Protein AF-A0A820MB42-F1 (afdb_monomer)

Organism: NCBI:txid433720

Solvent-accessible surface area (backbone atoms only — not comparable to full-atom values): 7703 Å² total; per-residue (Å²): 134,87,82,78,78,75,74,55,69,67,61,61,56,33,62,72,38,39,66,48,77,41,56,68,88,62,89,66,72,59,75,68,35,44,51,23,29,32,43,35,36,30,52,62,51,72,68,49,57,63,48,62,20,28,93,35,32,59,52,30,32,33,42,34,41,35,49,46,91,75,68,86,74,65,95,80,68,57,41,32,71,52,23,29,36,41,36,39,35,46,39,51,74,82,43,56,64,56,54,55,72,30,28,84,51,34,44,37,43,37,44,39,64,83,71,64,83,80,52,73,80,72,67,76,83,57,93,71,58,77,40,81,46,117

pLDDT: mean 82.47, std 12.37, range [45.59, 97.75]

InterPro domains:
  IPR032675 Leucine-rich repeat domain superfamily [G3DSA:3.80.10.10] (6-134)

Secondary structure (DSSP, 8-state):
--------HHHHHHHT--EEEE-TT----GGG-TT-SEEEEES--HHHHHTTSTTT-TT--EEEEEEES-----TTT---TT--EEEEEEE-HHHHHHHHHH-TT--EEEEEE---GGGGGG-PPPTT-SEEE-

Radius of gyration: 16.93 Å; Cα contacts (8 Å, |Δi|>4): 237; chains: 1; bounding box: 42×42×52 Å

Mean predicted aligned error: 7.46 Å

Structure (mmCIF, N/CA/C/O backbone):
data_AF-A0A820MB42-F1
#
_entry.id   AF-A0A820MB42-F1
#
loop_
_atom_site.group_PDB
_atom_site.id
_atom_site.type_symbol
_atom_site.label_atom_id
_atom_site.label_alt_id
_atom_site.label_comp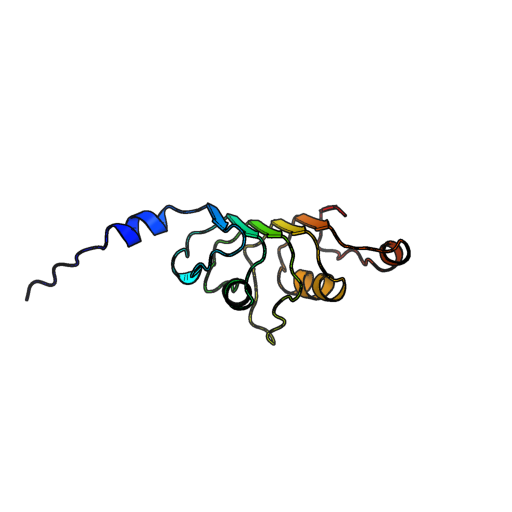_id
_atom_site.label_asym_id
_atom_site.label_entity_id
_atom_site.label_seq_id
_atom_site.pdbx_PDB_ins_code
_atom_site.Cartn_x
_atom_site.Cartn_y
_atom_site.Cartn_z
_atom_site.occupancy
_atom_site.B_iso_or_equiv
_atom_site.auth_seq_id
_atom_site.auth_comp_id
_atom_site.auth_asym_id
_atom_site.auth_atom_id
_atom_site.pdbx_PDB_model_num
ATOM 1 N N . MET A 1 1 ? -21.465 26.336 31.556 1.00 45.59 1 MET A N 1
ATOM 2 C CA . MET A 1 1 ? -20.877 26.427 30.203 1.00 45.59 1 MET A CA 1
ATOM 3 C C . MET A 1 1 ? -21.108 25.088 29.519 1.00 45.59 1 MET A C 1
ATOM 5 O O . MET A 1 1 ? -20.450 24.123 29.876 1.00 45.59 1 MET A O 1
ATOM 9 N N . ASN A 1 2 ? -22.113 25.001 28.642 1.00 46.62 2 ASN A N 1
ATOM 10 C CA . ASN A 1 2 ? -22.442 23.774 27.909 1.00 46.62 2 ASN A CA 1
ATOM 11 C C . ASN A 1 2 ? -21.578 23.697 26.645 1.00 46.62 2 ASN A C 1
ATOM 13 O O . ASN A 1 2 ? -21.897 24.336 25.645 1.00 46.62 2 ASN A O 1
ATOM 17 N N . ASN A 1 3 ? -20.500 22.913 26.690 1.00 54.44 3 ASN A N 1
ATOM 18 C CA . ASN A 1 3 ? -19.801 22.465 25.487 1.00 54.44 3 ASN A CA 1
ATOM 19 C C . ASN A 1 3 ? -20.630 21.352 24.844 1.00 54.44 3 ASN A C 1
ATOM 21 O O . ASN A 1 3 ? -20.421 20.168 25.104 1.00 54.44 3 ASN A O 1
ATOM 25 N N . ASN A 1 4 ? -21.599 21.739 24.017 1.00 54.25 4 ASN A N 1
ATOM 26 C CA . ASN A 1 4 ? -22.250 20.802 23.116 1.00 54.25 4 ASN A CA 1
ATOM 27 C C . ASN A 1 4 ? -21.225 20.397 22.052 1.00 54.25 4 ASN A C 1
ATOM 29 O O . ASN A 1 4 ? -21.041 21.094 21.056 1.00 54.25 4 ASN A O 1
ATOM 33 N N . ASN A 1 5 ? -20.540 19.278 22.298 1.00 59.91 5 ASN A N 1
ATOM 34 C CA . ASN A 1 5 ? -19.760 18.552 21.305 1.00 59.91 5 ASN A CA 1
ATOM 35 C C . ASN A 1 5 ? -20.710 18.120 20.187 1.00 59.91 5 ASN A C 1
ATOM 37 O O . ASN A 1 5 ? -21.312 17.048 20.243 1.00 59.91 5 ASN A O 1
ATOM 41 N N . ILE A 1 6 ? -20.867 18.973 19.178 1.00 68.12 6 ILE A N 1
ATOM 42 C CA . ILE A 1 6 ? -21.434 18.576 17.896 1.00 68.12 6 ILE A CA 1
ATOM 43 C C . ILE A 1 6 ? -20.400 17.632 17.294 1.00 68.12 6 ILE A C 1
ATOM 45 O O . ILE A 1 6 ? -19.445 18.062 16.650 1.00 68.12 6 ILE A O 1
ATOM 49 N N . ILE A 1 7 ? -20.547 16.341 17.589 1.00 66.94 7 ILE A N 1
ATOM 50 C CA . ILE A 1 7 ? -19.805 15.297 16.898 1.00 66.94 7 ILE A CA 1
ATOM 51 C C . ILE A 1 7 ? -20.182 15.458 15.431 1.00 66.94 7 ILE A C 1
ATOM 53 O O . ILE A 1 7 ? -21.341 15.295 15.049 1.00 66.94 7 ILE A O 1
ATOM 57 N N . ASN A 1 8 ? -19.216 15.880 14.624 1.00 74.88 8 ASN A N 1
ATOM 58 C CA . ASN A 1 8 ? -19.424 16.070 13.207 1.00 74.88 8 ASN A CA 1
ATOM 59 C C . ASN A 1 8 ? -19.734 14.688 12.623 1.00 74.88 8 ASN A C 1
ATOM 61 O O . ASN A 1 8 ? -18.886 13.800 12.664 1.00 74.88 8 ASN A O 1
ATOM 65 N N . ASN A 1 9 ? -20.948 14.476 12.108 1.00 75.19 9 ASN A N 1
ATOM 66 C CA . ASN A 1 9 ? -21.368 13.184 11.543 1.00 75.19 9 ASN A CA 1
ATOM 67 C C . ASN A 1 9 ? -20.381 12.656 10.481 1.00 75.19 9 ASN A C 1
ATOM 69 O O . ASN A 1 9 ? -20.267 11.448 10.272 1.00 75.19 9 ASN A O 1
ATOM 73 N N . ASN A 1 10 ? -19.616 13.556 9.860 1.00 74.75 10 ASN A N 1
ATOM 74 C CA . ASN A 1 10 ? -18.542 13.222 8.932 1.00 74.75 10 ASN A CA 1
ATOM 75 C C . ASN A 1 10 ? -17.382 12.451 9.588 1.00 74.75 10 ASN A C 1
ATOM 77 O O . ASN A 1 10 ? -16.801 11.579 8.942 1.00 74.75 10 ASN A O 1
ATOM 81 N N . ASP A 1 11 ? -17.060 12.717 10.855 1.00 75.00 11 ASP A N 1
ATOM 82 C CA . ASP A 1 11 ? -15.990 12.021 11.581 1.00 75.00 11 ASP A CA 1
ATOM 83 C C . ASP A 1 11 ? -16.401 10.584 11.920 1.00 75.00 11 ASP A C 1
ATOM 85 O O . ASP A 1 11 ? -15.606 9.652 11.781 1.00 75.00 11 ASP A O 1
ATOM 89 N N . ILE A 1 12 ? -17.681 10.388 12.259 1.00 79.38 12 ILE A N 1
ATOM 90 C CA . ILE A 1 12 ? -18.263 9.059 12.469 1.00 79.38 12 ILE A CA 1
ATOM 91 C C . ILE A 1 12 ? -18.167 8.246 11.175 1.00 79.38 12 ILE A C 1
ATOM 93 O O . ILE A 1 12 ? -17.639 7.137 11.190 1.00 79.38 12 ILE A O 1
ATOM 97 N N . PHE A 1 13 ? -18.608 8.802 10.042 1.00 80.81 13 PHE A N 1
ATOM 98 C CA . PHE A 1 13 ? -18.580 8.088 8.764 1.00 80.81 13 PHE A CA 1
ATOM 99 C C . PHE A 1 13 ? -17.158 7.687 8.344 1.00 80.81 13 PHE A C 1
ATOM 101 O O . PHE A 1 13 ? -16.928 6.538 7.965 1.00 80.81 13 PHE A O 1
ATOM 108 N N . ARG A 1 14 ? -16.183 8.599 8.473 1.00 81.69 14 ARG A N 1
ATOM 109 C CA . ARG A 1 14 ? -14.773 8.338 8.131 1.00 81.69 14 ARG A CA 1
ATOM 110 C C . ARG A 1 14 ? -14.170 7.190 8.932 1.00 81.69 14 ARG A C 1
ATOM 112 O O . ARG A 1 14 ? -13.376 6.425 8.389 1.00 81.69 14 ARG A O 1
ATOM 119 N N . SER A 1 15 ? -14.583 7.028 10.188 1.00 83.69 15 SER A N 1
ATOM 120 C CA . SER A 1 15 ? -14.091 5.950 11.048 1.00 83.69 15 SER A CA 1
ATOM 121 C C . SER A 1 15 ? -14.485 4.543 10.568 1.00 83.69 15 SER A C 1
ATOM 123 O O . SER A 1 15 ? -13.799 3.578 10.905 1.00 83.69 15 SER A O 1
ATOM 125 N N . PHE A 1 16 ? -15.529 4.417 9.741 1.00 89.19 16 PHE A N 1
ATOM 126 C CA . PHE A 1 16 ? -15.993 3.138 9.190 1.00 89.19 16 PHE A CA 1
ATOM 127 C C . PHE A 1 16 ? -15.396 2.801 7.816 1.00 89.19 16 PHE A C 1
ATOM 129 O O . PHE A 1 16 ? -15.654 1.725 7.271 1.00 89.19 16 PHE A O 1
ATOM 136 N N . ILE A 1 17 ? -14.594 3.697 7.233 1.00 92.19 17 ILE A N 1
ATOM 137 C CA . ILE A 1 17 ? -13.969 3.467 5.929 1.00 92.19 17 ILE A CA 1
ATOM 138 C C . ILE A 1 17 ? -12.688 2.652 6.122 1.00 92.19 17 ILE A C 1
ATOM 140 O O . ILE A 1 17 ? -11.634 3.176 6.470 1.00 92.19 17 ILE A O 1
ATOM 144 N N . TYR A 1 18 ? -12.774 1.352 5.843 1.00 96.25 18 TYR A N 1
ATOM 145 C CA . TYR A 1 18 ? -11.622 0.439 5.890 1.00 96.25 18 TYR A CA 1
ATOM 146 C C . TYR A 1 18 ? -10.931 0.257 4.538 1.00 96.25 18 TYR A C 1
ATOM 148 O O . TYR A 1 18 ? -9.788 -0.196 4.480 1.00 96.25 18 TYR A O 1
ATOM 156 N N . THR A 1 19 ? -11.630 0.557 3.445 1.00 97.25 19 THR A N 1
ATOM 157 C CA . THR A 1 19 ? -11.106 0.453 2.082 1.00 97.25 19 THR A CA 1
ATOM 158 C C . THR A 1 19 ? -11.293 1.784 1.377 1.00 97.25 19 THR A C 1
ATOM 160 O O . THR A 1 19 ? -12.417 2.273 1.296 1.00 97.25 19 THR A O 1
ATOM 163 N N . LEU A 1 20 ? -10.207 2.344 0.851 1.00 97.06 20 LEU A N 1
ATOM 164 C CA . LEU A 1 20 ? -10.227 3.569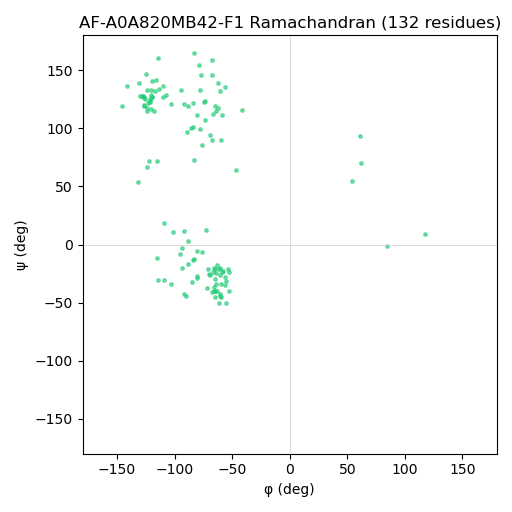 0.061 1.00 97.06 20 LEU A CA 1
ATOM 165 C C . LEU A 1 20 ? -9.586 3.309 -1.302 1.00 97.06 20 LEU A C 1
ATOM 167 O O . LEU A 1 20 ? -8.509 2.717 -1.402 1.00 97.06 20 LEU A O 1
ATOM 171 N N . ARG A 1 21 ? -10.261 3.770 -2.354 1.00 97.56 21 ARG A N 1
ATOM 172 C CA . ARG A 1 21 ? -9.738 3.816 -3.716 1.00 97.56 21 ARG A CA 1
ATOM 173 C C . ARG A 1 21 ? -9.740 5.266 -4.173 1.00 97.56 21 ARG A C 1
ATOM 175 O O . ARG A 1 21 ? -10.776 5.918 -4.103 1.00 97.56 21 ARG A O 1
ATOM 182 N N . VAL A 1 22 ? -8.589 5.727 -4.639 1.00 96.44 22 VAL A N 1
ATOM 183 C CA . VAL A 1 22 ? -8.388 7.066 -5.187 1.00 96.44 22 VAL A CA 1
ATOM 184 C C . VAL A 1 22 ? -7.973 6.887 -6.636 1.00 96.44 22 VAL A C 1
ATOM 186 O O . VAL A 1 22 ? -6.942 6.270 -6.917 1.00 96.44 22 VAL A O 1
ATOM 189 N N . ASP A 1 23 ? -8.827 7.350 -7.541 1.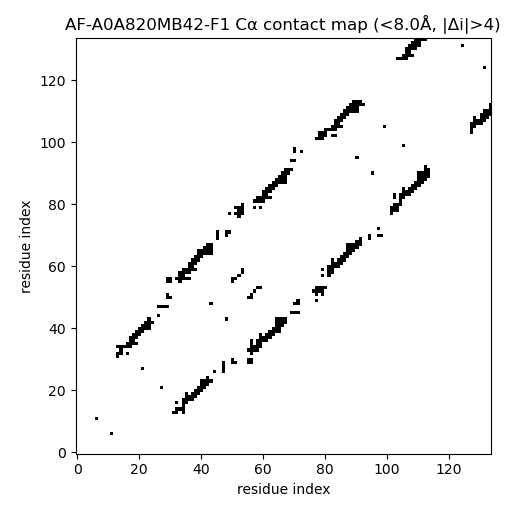00 95.69 23 ASP A N 1
ATOM 190 C CA . ASP A 1 23 ? -8.551 7.331 -8.972 1.00 95.69 23 ASP A CA 1
ATOM 191 C C . ASP A 1 23 ? -7.700 8.552 -9.366 1.00 95.69 23 ASP A C 1
ATOM 193 O O . ASP A 1 23 ? -7.572 9.519 -8.608 1.00 95.69 23 ASP A O 1
ATOM 197 N N . SER A 1 24 ? -7.112 8.505 -10.561 1.00 91.19 24 SER A N 1
ATOM 198 C CA . SER A 1 24 ? -6.167 9.520 -11.035 1.00 91.19 24 SER A 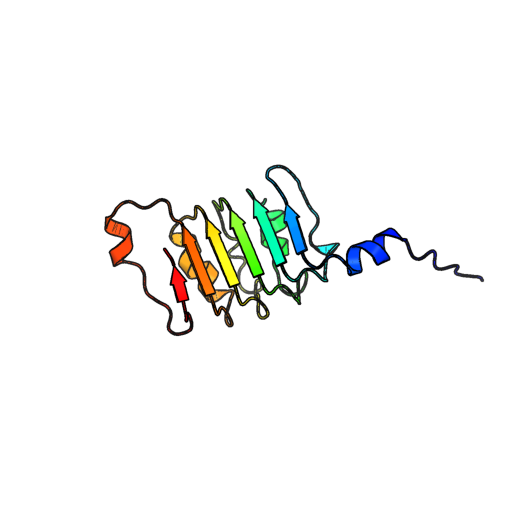CA 1
ATOM 199 C C . SER A 1 24 ? -6.751 10.935 -11.015 1.00 91.19 24 SER A C 1
ATOM 201 O O . SER A 1 24 ? -7.863 11.162 -11.496 1.00 91.19 24 SER A O 1
ATOM 203 N N . GLY A 1 25 ? -5.965 11.900 -10.534 1.00 89.38 25 GLY A N 1
ATOM 204 C CA . GLY A 1 25 ? -6.336 13.319 -10.521 1.00 89.38 25 GLY A CA 1
ATOM 205 C C . GLY A 1 25 ? -7.188 13.748 -9.323 1.00 89.38 25 GLY A C 1
ATOM 206 O O . GLY A 1 25 ? -7.502 14.931 -9.199 1.00 89.38 25 GLY A O 1
ATOM 207 N N . ILE A 1 26 ? -7.534 12.824 -8.423 1.00 93.94 26 ILE A N 1
ATOM 208 C CA . ILE A 1 26 ? -8.187 13.143 -7.152 1.00 93.94 26 ILE A CA 1
ATOM 209 C C . ILE A 1 26 ? -7.107 13.332 -6.089 1.00 93.94 26 ILE A C 1
ATOM 211 O O . ILE A 1 26 ? -6.363 12.405 -5.806 1.00 93.94 26 ILE A O 1
ATOM 215 N N . ASN A 1 27 ? -7.055 14.515 -5.473 1.00 92.44 27 ASN A N 1
ATOM 216 C CA . ASN A 1 27 ? -6.21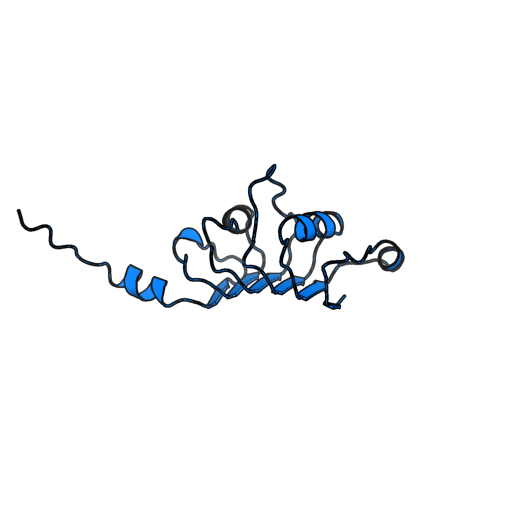4 14.755 -4.302 1.00 92.44 27 ASN A CA 1
ATOM 217 C C . ASN A 1 27 ? -7.001 14.407 -3.037 1.00 92.44 27 ASN A C 1
ATOM 219 O O . ASN A 1 27 ? -8.043 15.016 -2.765 1.00 92.44 27 ASN A O 1
ATOM 223 N N . VAL A 1 28 ? -6.504 13.445 -2.262 1.00 93.81 28 VAL A N 1
ATOM 224 C CA . VAL A 1 28 ? -7.086 13.092 -0.968 1.00 93.81 28 VAL A CA 1
ATOM 225 C C . VAL A 1 28 ? -6.122 13.374 0.182 1.00 93.81 28 VAL A C 1
ATOM 227 O O . VAL A 1 28 ? -4.926 13.106 0.122 1.00 93.81 28 VAL A O 1
ATOM 230 N N . ASN A 1 29 ? -6.662 13.864 1.299 1.00 94.56 29 ASN A N 1
ATOM 231 C CA . ASN A 1 29 ? -5.916 13.935 2.547 1.00 94.56 29 ASN A CA 1
ATOM 232 C C . ASN A 1 29 ? -6.095 12.627 3.334 1.00 94.56 29 ASN A C 1
ATOM 234 O O . ASN A 1 29 ? -7.076 12.466 4.064 1.00 94.56 29 ASN A O 1
ATOM 238 N N . LEU A 1 30 ? -5.138 11.703 3.213 1.00 93.38 30 LEU A N 1
ATOM 239 C CA . LEU A 1 30 ? -5.174 10.380 3.850 1.00 93.38 30 LEU A CA 1
ATOM 240 C C . LEU A 1 30 ? -5.212 10.454 5.384 1.00 93.38 30 LEU A C 1
ATOM 242 O O . LEU A 1 30 ? -5.710 9.533 6.027 1.00 93.38 30 LEU A O 1
ATOM 246 N N . THR A 1 31 ? -4.787 11.574 5.981 1.00 92.44 31 THR A N 1
ATOM 247 C CA . THR A 1 31 ? -4.858 11.790 7.441 1.00 92.44 31 THR A CA 1
ATOM 248 C C . THR A 1 31 ? -6.286 11.807 7.991 1.00 92.44 31 THR A C 1
ATOM 250 O O . THR A 1 31 ? -6.487 11.596 9.184 1.00 92.44 31 THR A O 1
ATOM 253 N N . GLN A 1 32 ? -7.293 12.000 7.133 1.00 92.88 32 GLN A N 1
ATOM 254 C CA . GLN A 1 32 ? -8.708 11.959 7.513 1.00 92.88 32 GLN A CA 1
ATOM 255 C C . GLN A 1 32 ? -9.269 10.533 7.624 1.00 92.88 32 GLN A C 1
ATOM 257 O O . GLN A 1 32 ? -10.421 10.365 8.020 1.00 92.88 32 GLN A O 1
ATOM 262 N N . PHE A 1 33 ? -8.481 9.514 7.271 1.00 93.19 33 PHE A N 1
ATOM 263 C CA . PHE A 1 33 ? -8.932 8.131 7.140 1.00 93.19 33 PHE A CA 1
ATOM 264 C C . PHE A 1 33 ? -7.989 7.153 7.863 1.00 93.19 33 PHE A C 1
ATOM 266 O O . PHE A 1 33 ? -7.503 6.177 7.292 1.00 93.19 33 PHE A O 1
ATOM 273 N N . SER 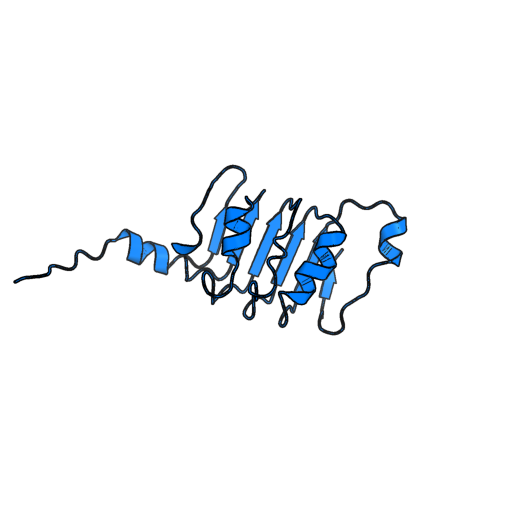A 1 34 ? -7.737 7.396 9.149 1.00 91.00 34 SER A N 1
ATOM 274 C CA . SER A 1 34 ? -6.792 6.620 9.972 1.00 91.00 34 SER A CA 1
ATOM 275 C C . SER A 1 34 ? -7.128 5.126 10.116 1.00 91.00 34 SER A C 1
ATOM 277 O O . SER A 1 34 ? -6.245 4.321 10.411 1.00 91.00 34 SER A O 1
ATOM 279 N N . ASN A 1 35 ? -8.385 4.734 9.878 1.00 93.62 35 ASN A N 1
ATOM 280 C CA . ASN A 1 35 ? -8.856 3.349 9.983 1.00 93.62 35 ASN A CA 1
ATOM 281 C C . ASN A 1 35 ? -8.711 2.532 8.689 1.00 93.62 35 ASN A C 1
ATOM 283 O O . ASN A 1 35 ? -9.113 1.364 8.659 1.00 93.62 35 ASN A O 1
ATOM 287 N N . ILE A 1 36 ? -8.136 3.104 7.624 1.00 96.00 36 ILE A N 1
ATOM 288 C CA . ILE A 1 36 ? -7.923 2.374 6.373 1.00 96.00 36 ILE A CA 1
ATOM 289 C C . ILE A 1 36 ? -7.012 1.169 6.608 1.00 96.00 36 ILE A C 1
ATOM 291 O O . ILE A 1 36 ? -5.919 1.269 7.162 1.00 96.00 36 ILE A O 1
ATOM 295 N N . ARG A 1 37 ? -7.460 0.028 6.085 1.00 96.69 37 ARG A N 1
ATOM 296 C CA . ARG A 1 37 ? -6.694 -1.219 6.001 1.00 96.69 37 ARG A CA 1
ATOM 297 C C . ARG A 1 37 ? -6.296 -1.548 4.574 1.00 96.69 37 ARG A C 1
ATOM 299 O O . ARG A 1 37 ? -5.255 -2.163 4.358 1.00 96.69 37 ARG A O 1
ATOM 306 N N . HIS A 1 38 ? -7.110 -1.146 3.600 1.00 97.75 38 HIS A N 1
ATOM 307 C CA . HIS A 1 38 ? -6.869 -1.381 2.183 1.00 97.75 38 HIS A CA 1
ATOM 308 C C . HIS A 1 38 ? -6.874 -0.059 1.418 1.00 97.75 38 HIS A C 1
ATOM 310 O O . HIS A 1 38 ? -7.900 0.616 1.348 1.00 97.75 38 HIS A O 1
ATOM 316 N N . LEU A 1 39 ? -5.748 0.285 0.804 1.00 97.50 39 LEU A N 1
ATOM 317 C CA . LEU A 1 39 ? -5.612 1.505 0.020 1.00 97.50 39 LEU A CA 1
ATOM 318 C C . LEU A 1 39 ? -5.229 1.176 -1.418 1.00 97.50 39 LEU A C 1
ATOM 320 O O . LEU A 1 39 ? -4.303 0.398 -1.661 1.00 97.50 39 LEU A O 1
ATOM 324 N N . LYS A 1 40 ? -5.926 1.794 -2.371 1.00 97.50 40 LYS A N 1
ATOM 325 C CA . LYS A 1 40 ? -5.519 1.835 -3.772 1.00 97.50 40 LYS A CA 1
ATOM 326 C C . LYS A 1 40 ? -5.367 3.284 -4.222 1.00 97.50 40 LYS A C 1
ATOM 328 O O . LYS A 1 40 ? -6.335 4.031 -4.119 1.00 97.50 40 LYS A O 1
ATOM 333 N N . LEU A 1 41 ? -4.200 3.636 -4.753 1.00 96.38 41 LEU A N 1
ATOM 334 C CA . LEU A 1 41 ? -3.941 4.937 -5.371 1.00 96.38 41 LEU A CA 1
ATOM 335 C C . LEU A 1 41 ? -3.538 4.738 -6.837 1.00 96.38 41 LEU A C 1
ATOM 337 O O . LEU A 1 41 ? -2.626 3.959 -7.132 1.00 96.38 41 LEU A O 1
ATOM 341 N N . GLU A 1 42 ? -4.216 5.429 -7.747 1.00 95.31 42 GLU A N 1
ATOM 342 C CA . GLU A 1 42 ? -3.837 5.526 -9.159 1.00 95.31 42 GLU A CA 1
ATOM 343 C C . GLU A 1 42 ? -3.192 6.893 -9.411 1.00 95.31 42 GLU A C 1
ATOM 345 O O . GLU A 1 42 ? -3.831 7.913 -9.179 1.00 95.31 42 GLU A O 1
ATOM 350 N N . TRP A 1 43 ? -1.938 6.915 -9.874 1.00 93.56 43 TRP A N 1
ATOM 351 C CA . TRP A 1 43 ? -1.143 8.138 -10.073 1.00 93.56 43 TRP A CA 1
ATOM 352 C C . TRP A 1 43 ? -1.062 9.015 -8.807 1.00 93.56 43 TRP A C 1
ATOM 354 O O . TRP A 1 43 ? -1.426 10.193 -8.848 1.00 93.56 43 TRP A O 1
ATOM 364 N N . PRO A 1 44 ? -0.618 8.457 -7.662 1.00 93.69 44 PRO A N 1
ATOM 365 C CA . PRO A 1 44 ? -0.535 9.220 -6.424 1.00 93.69 44 PRO A CA 1
ATOM 366 C C . PRO A 1 44 ? 0.437 10.393 -6.552 1.00 93.69 44 PRO A C 1
ATOM 368 O O . PRO A 1 44 ? 1.548 10.259 -7.068 1.00 93.69 44 PRO A O 1
ATOM 371 N N . SER A 1 45 ? 0.047 11.533 -5.998 1.00 92.50 45 SER A N 1
ATOM 372 C CA . SER A 1 45 ? 0.940 12.670 -5.814 1.00 92.50 45 SER A CA 1
ATOM 373 C C . SER A 1 45 ? 2.027 12.364 -4.777 1.00 92.50 45 SER A C 1
ATOM 375 O O . SER A 1 45 ? 1.861 11.537 -3.877 1.00 92.50 45 SER A O 1
ATOM 377 N N . ASN A 1 46 ? 3.132 13.111 -4.827 1.00 88.31 46 ASN A N 1
ATOM 378 C CA . ASN A 1 46 ? 4.191 13.015 -3.814 1.00 88.31 46 ASN A CA 1
ATOM 379 C C . ASN A 1 46 ? 3.672 13.251 -2.395 1.00 88.31 46 ASN A C 1
ATOM 381 O O . ASN A 1 46 ? 4.152 12.628 -1.452 1.00 88.31 46 ASN A O 1
ATOM 385 N N . GLN A 1 47 ? 2.689 14.140 -2.245 1.00 89.75 47 GLN A N 1
ATOM 386 C CA . GLN A 1 47 ? 2.068 14.421 -0.959 1.00 89.75 47 GLN A CA 1
ATOM 387 C C . GLN A 1 47 ? 1.324 13.191 -0.424 1.00 89.75 47 GLN A C 1
ATOM 389 O O . GLN A 1 47 ? 1.490 12.841 0.742 1.00 89.75 47 GLN A O 1
ATOM 394 N N . GLU A 1 48 ? 0.547 12.502 -1.260 1.00 92.31 48 GLU A N 1
ATOM 395 C CA . GLU A 1 48 ? -0.162 11.279 -0.860 1.00 92.31 48 GLU A CA 1
ATOM 396 C C . GLU A 1 48 ? 0.814 10.155 -0.516 1.00 92.31 48 GLU A C 1
ATOM 398 O O . GLU A 1 48 ? 0.633 9.476 0.493 1.00 92.31 48 GLU A O 1
ATOM 403 N N . LEU A 1 49 ? 1.897 10.006 -1.287 1.00 90.31 49 LEU A N 1
ATOM 404 C CA . LEU A 1 49 ? 2.947 9.034 -0.981 1.00 90.31 49 LEU A CA 1
ATOM 405 C C . LEU A 1 49 ? 3.644 9.335 0.353 1.00 90.31 49 LEU A C 1
ATOM 407 O O . LEU A 1 49 ? 3.900 8.418 1.128 1.00 90.31 49 LEU A O 1
ATOM 411 N N . GLN A 1 50 ? 3.906 10.606 0.668 1.00 87.38 50 GLN A N 1
ATOM 412 C CA . GLN A 1 50 ? 4.464 11.004 1.967 1.00 87.38 50 GLN A CA 1
ATOM 413 C C . GLN A 1 50 ? 3.506 10.715 3.132 1.00 87.38 50 GLN A C 1
ATOM 415 O O . GLN A 1 50 ? 3.950 10.426 4.244 1.00 87.38 50 GLN A O 1
ATOM 420 N N . GLN A 1 51 ? 2.195 10.749 2.888 1.00 90.94 51 GLN A N 1
ATOM 421 C CA . GLN A 1 51 ? 1.180 10.411 3.885 1.00 90.94 51 GLN A CA 1
ATOM 422 C C . GLN A 1 51 ? 1.040 8.902 4.137 1.00 90.94 51 GLN A C 1
ATOM 424 O O . GLN A 1 51 ? 0.362 8.520 5.083 1.00 90.94 51 GLN A O 1
ATOM 429 N N . LEU A 1 52 ? 1.718 8.032 3.380 1.00 88.81 52 LEU A N 1
ATOM 430 C CA . LEU A 1 52 ? 1.743 6.583 3.629 1.00 88.81 52 LEU A CA 1
ATOM 431 C C . LEU A 1 52 ? 2.584 6.178 4.858 1.00 88.81 52 LEU A C 1
ATOM 433 O O . LEU A 1 52 ? 2.884 5.004 5.046 1.00 88.81 52 LEU A O 1
ATOM 437 N N . CYS A 1 53 ? 2.989 7.116 5.713 1.00 81.06 53 CYS A N 1
ATOM 438 C CA . CYS A 1 53 ? 3.696 6.801 6.952 1.00 81.06 53 CYS A CA 1
ATOM 439 C C . CYS A 1 53 ? 2.781 6.071 7.956 1.00 81.06 53 CYS A C 1
ATOM 441 O O . CYS A 1 53 ? 1.595 6.383 8.077 1.00 81.06 53 CYS A O 1
ATOM 443 N N . SER A 1 54 ? 3.341 5.153 8.753 1.00 76.25 54 SER A N 1
ATOM 444 C CA . SER A 1 54 ? 2.587 4.385 9.767 1.00 76.25 54 SER A CA 1
ATOM 445 C C . SER A 1 54 ? 1.817 5.230 10.773 1.00 76.25 54 SER A C 1
ATOM 447 O O . SER A 1 54 ? 0.758 4.808 11.218 1.00 76.25 54 SER A O 1
ATOM 449 N N . ASN A 1 55 ? 2.297 6.426 11.112 1.00 85.50 55 ASN A N 1
ATOM 450 C CA . ASN A 1 55 ? 1.578 7.315 12.029 1.00 85.50 55 ASN A CA 1
ATOM 451 C C . ASN A 1 55 ? 0.251 7.826 11.445 1.00 85.50 55 ASN A C 1
ATOM 453 O O . ASN A 1 55 ? -0.641 8.206 12.197 1.00 85.50 55 ASN A O 1
ATOM 457 N N . VAL A 1 56 ? 0.122 7.849 10.116 1.00 89.69 56 VAL A N 1
ATOM 458 C CA . VAL A 1 56 ? -1.088 8.298 9.417 1.00 89.69 56 VAL A CA 1
ATOM 459 C C . VAL A 1 56 ? -2.036 7.126 9.186 1.00 89.69 56 VAL A C 1
ATOM 461 O O . VAL A 1 56 ? -3.234 7.246 9.430 1.00 89.69 56 VAL A O 1
ATOM 464 N N . LEU A 1 57 ? -1.494 5.988 8.743 1.00 92.62 57 LEU A N 1
ATOM 465 C CA . LEU A 1 57 ? -2.260 4.791 8.392 1.00 92.62 57 LEU A CA 1
ATOM 466 C C . LEU A 1 57 ? -1.768 3.570 9.194 1.00 92.62 57 LEU A C 1
ATOM 468 O O . LEU A 1 57 ? -1.207 2.631 8.621 1.00 92.62 57 LEU A O 1
ATOM 472 N N . PRO A 1 58 ? -1.963 3.552 10.525 1.00 91.44 58 PRO A N 1
ATOM 473 C CA . PRO A 1 58 ? -1.371 2.538 11.405 1.00 91.44 58 PRO A CA 1
ATOM 474 C C . PRO A 1 58 ? -1.877 1.118 11.130 1.00 91.44 58 PRO A C 1
ATOM 476 O O . PRO A 1 58 ? -1.184 0.137 11.410 1.00 91.44 58 PRO A O 1
ATOM 479 N N . TYR A 1 59 ? -3.072 0.996 10.552 1.00 93.94 59 TYR A N 1
ATOM 480 C CA . TYR A 1 59 ? -3.727 -0.279 10.266 1.00 93.94 59 TYR A CA 1
ATOM 481 C C . TYR A 1 59 ? -3.625 -0.704 8.798 1.00 93.94 59 TYR A C 1
ATOM 483 O O . TYR A 1 59 ? -4.305 -1.647 8.400 1.00 93.94 59 TYR A O 1
ATOM 491 N N . LEU A 1 60 ? -2.801 -0.035 7.983 1.00 95.38 60 LEU A N 1
ATOM 492 C CA . LEU A 1 60 ? -2.697 -0.351 6.563 1.00 95.38 60 LEU A CA 1
ATOM 493 C C . LEU A 1 60 ? -2.087 -1.743 6.351 1.00 95.38 60 LEU A C 1
ATOM 495 O O . LEU A 1 60 ? -0.905 -1.967 6.599 1.00 95.38 60 LEU A O 1
ATOM 499 N N . GLU A 1 61 ? -2.897 -2.673 5.853 1.00 96.06 61 GLU A N 1
ATOM 500 C CA . GLU A 1 61 ? -2.527 -4.071 5.613 1.00 96.06 61 GLU A CA 1
ATOM 501 C C . GLU A 1 61 ? -2.269 -4.354 4.131 1.00 96.06 61 GLU A C 1
ATOM 503 O O . GLU A 1 61 ? -1.414 -5.182 3.791 1.00 96.06 61 GLU A O 1
ATOM 508 N N . LYS A 1 62 ? -3.015 -3.681 3.243 1.00 96.75 62 LYS A N 1
ATOM 509 C CA . LYS A 1 62 ? -2.925 -3.850 1.790 1.00 96.75 62 LYS A CA 1
ATOM 510 C C . LYS A 1 62 ? -2.781 -2.506 1.097 1.00 96.75 62 LYS A C 1
ATOM 512 O O . LYS A 1 62 ? -3.625 -1.628 1.265 1.00 96.75 62 LYS A O 1
ATOM 517 N N . LEU A 1 63 ? -1.765 -2.396 0.256 1.00 95.88 63 LEU A N 1
ATOM 518 C CA . LEU A 1 63 ? -1.484 -1.208 -0.532 1.00 95.88 63 LEU A CA 1
ATOM 519 C C . LEU A 1 63 ? -1.346 -1.593 -2.003 1.00 95.88 63 LEU A C 1
ATOM 521 O O . LEU A 1 63 ? -0.614 -2.518 -2.355 1.00 95.88 63 LEU A O 1
ATOM 525 N N . ASN A 1 64 ? -2.085 -0.897 -2.857 1.00 96.00 64 ASN A N 1
ATOM 526 C CA . ASN A 1 64 ? -2.027 -1.046 -4.299 1.00 96.00 64 ASN A CA 1
ATOM 527 C C . ASN A 1 64 ? -1.727 0.310 -4.929 1.00 96.00 64 ASN A C 1
ATOM 529 O O . ASN A 1 64 ? -2.532 1.233 -4.833 1.00 96.00 64 ASN A O 1
ATOM 533 N N . LEU A 1 65 ? -0.576 0.424 -5.568 1.00 93.94 65 LEU A N 1
ATOM 534 C CA . LEU A 1 65 ? -0.141 1.649 -6.211 1.00 93.94 65 LEU A CA 1
ATOM 535 C C . LEU A 1 65 ? -0.012 1.398 -7.709 1.00 93.94 65 LEU A C 1
ATOM 537 O O . LEU A 1 65 ? 0.555 0.392 -8.142 1.00 93.94 65 LEU A O 1
ATOM 541 N N . VAL A 1 66 ? -0.567 2.299 -8.506 1.00 92.75 66 VAL A N 1
ATOM 542 C CA . VAL A 1 66 ? -0.565 2.180 -9.963 1.00 92.75 66 VAL A CA 1
ATOM 543 C C . VAL A 1 66 ? 0.085 3.426 -10.543 1.00 92.75 66 VAL A C 1
ATOM 545 O O . VAL A 1 66 ? -0.418 4.519 -10.301 1.00 92.75 66 VAL A O 1
ATOM 548 N N . TYR A 1 67 ? 1.154 3.227 -11.318 1.00 88.19 67 TYR A N 1
ATOM 549 C CA . TYR A 1 67 ? 2.020 4.255 -11.900 1.00 88.19 67 TYR A CA 1
ATOM 550 C C . TYR A 1 67 ? 2.702 5.116 -10.838 1.00 88.19 67 TYR A C 1
ATOM 552 O O . TYR A 1 67 ? 2.153 6.107 -10.362 1.00 88.19 67 TYR A O 1
ATOM 560 N N . ILE A 1 68 ? 3.913 4.709 -10.461 1.00 86.00 68 ILE A N 1
ATOM 561 C CA . ILE A 1 68 ? 4.759 5.485 -9.558 1.00 86.00 68 ILE A CA 1
ATOM 562 C C . ILE A 1 68 ? 6.067 5.810 -10.265 1.00 86.00 68 ILE A C 1
ATOM 564 O O . ILE A 1 68 ? 6.874 4.915 -10.525 1.00 86.00 68 ILE A O 1
ATOM 568 N N . ASP A 1 69 ? 6.305 7.100 -10.474 1.00 79.62 69 ASP A N 1
ATOM 569 C CA . ASP A 1 69 ? 7.570 7.581 -11.030 1.00 79.62 69 ASP A CA 1
ATOM 570 C C . ASP A 1 69 ? 8.641 7.756 -9.951 1.00 79.62 69 ASP A C 1
ATOM 572 O O . ASP A 1 69 ? 9.828 7.548 -10.202 1.00 79.62 69 ASP A O 1
ATOM 576 N N . ILE A 1 70 ? 8.222 8.110 -8.733 1.00 79.75 70 ILE A N 1
ATOM 577 C CA . ILE A 1 70 ? 9.095 8.332 -7.582 1.00 79.75 70 ILE A CA 1
ATOM 578 C C . ILE A 1 70 ? 8.464 7.796 -6.306 1.00 79.75 70 ILE A C 1
ATOM 580 O O . ILE A 1 70 ? 7.287 8.009 -6.032 1.00 79.75 70 ILE A O 1
ATOM 584 N N . PHE A 1 71 ? 9.270 7.117 -5.497 1.00 78.31 71 PHE A N 1
ATOM 585 C CA . PHE A 1 71 ? 8.876 6.697 -4.161 1.00 78.31 71 PHE A CA 1
ATOM 586 C C . PHE A 1 71 ? 9.630 7.558 -3.150 1.00 78.31 71 PHE A C 1
ATOM 588 O O . PHE A 1 71 ? 10.848 7.696 -3.285 1.00 78.31 71 PHE A O 1
ATOM 595 N N . PRO A 1 72 ? 8.954 8.176 -2.169 1.00 73.50 72 PRO A N 1
ATOM 596 C CA . PRO A 1 72 ? 9.625 9.054 -1.223 1.00 73.50 72 PRO A CA 1
ATOM 597 C C . PRO A 1 72 ? 10.655 8.258 -0.413 1.00 73.50 72 PRO A C 1
ATOM 599 O O . PRO A 1 72 ? 10.316 7.331 0.317 1.00 73.50 72 PRO A O 1
ATOM 602 N N . THR A 1 73 ? 11.927 8.630 -0.548 1.00 67.19 73 THR A N 1
ATOM 603 C CA . THR A 1 73 ? 13.072 8.016 0.147 1.00 67.19 73 THR A CA 1
ATOM 604 C C . THR A 1 73 ? 13.409 8.716 1.463 1.00 67.19 73 THR A C 1
ATOM 606 O O . THR A 1 73 ? 14.469 8.460 2.028 1.00 67.19 73 THR A O 1
ATOM 609 N N . ASN A 1 74 ? 12.531 9.606 1.947 1.00 58.69 74 ASN A N 1
ATOM 610 C CA . ASN A 1 74 ? 12.754 10.473 3.105 1.00 58.69 74 ASN A CA 1
ATOM 611 C C . ASN A 1 74 ? 13.454 9.703 4.239 1.00 58.69 74 ASN A C 1
ATOM 613 O O . ASN A 1 74 ? 12.886 8.750 4.770 1.00 58.69 74 ASN A O 1
ATOM 617 N N . ASN A 1 75 ? 14.680 10.131 4.560 1.00 53.53 75 ASN A N 1
ATOM 618 C CA . ASN A 1 75 ? 15.718 9.500 5.388 1.00 53.53 75 ASN A CA 1
ATOM 619 C C . ASN A 1 75 ? 15.271 8.912 6.756 1.00 53.53 75 ASN A C 1
ATOM 621 O O . ASN A 1 75 ? 15.747 9.350 7.801 1.00 53.53 75 ASN A O 1
ATOM 625 N N . GLY A 1 76 ? 14.406 7.892 6.771 1.00 55.00 76 GLY A N 1
ATOM 626 C CA . GLY A 1 76 ? 14.236 6.976 7.904 1.00 55.00 76 GLY A CA 1
ATOM 627 C C . GLY A 1 76 ? 12.881 6.917 8.622 1.00 55.00 76 GLY A C 1
ATOM 628 O O . GLY A 1 76 ? 12.828 6.257 9.655 1.00 55.00 76 GLY A O 1
ATOM 629 N N . SER A 1 77 ? 11.787 7.532 8.144 1.00 61.28 77 SER A N 1
ATOM 630 C CA . SER A 1 77 ? 10.506 7.504 8.898 1.00 61.28 77 SER A CA 1
ATOM 631 C C . SER A 1 77 ? 9.331 6.776 8.241 1.00 61.28 77 SER A C 1
ATOM 633 O O . SER A 1 77 ? 8.339 6.499 8.919 1.00 61.28 77 SER A O 1
ATOM 635 N N . MET A 1 78 ? 9.413 6.418 6.957 1.00 70.69 78 MET A N 1
ATOM 636 C CA . MET A 1 78 ? 8.309 5.737 6.280 1.00 70.69 78 MET A CA 1
ATOM 637 C C . MET A 1 78 ? 8.349 4.226 6.554 1.00 70.69 78 MET A C 1
ATOM 639 O O . MET A 1 78 ? 8.702 3.426 5.703 1.00 70.69 78 MET A O 1
ATOM 643 N N . CYS A 1 79 ? 8.005 3.815 7.771 1.00 80.06 79 CYS A N 1
ATOM 644 C CA . CYS A 1 79 ? 7.817 2.401 8.095 1.00 80.06 79 CYS A CA 1
ATOM 645 C C . CYS A 1 79 ? 6.339 2.036 7.950 1.00 80.06 79 CYS A C 1
ATOM 647 O O . CYS A 1 79 ? 5.484 2.749 8.481 1.00 80.06 79 CYS A O 1
ATOM 649 N N . LEU A 1 80 ? 6.045 0.924 7.277 1.00 87.00 80 LEU A N 1
ATOM 650 C CA . LEU A 1 80 ? 4.706 0.348 7.134 1.00 87.00 80 LEU A CA 1
ATOM 651 C C . LEU A 1 80 ? 4.654 -1.027 7.831 1.00 87.00 80 LEU A C 1
ATOM 653 O O . LEU A 1 80 ? 4.621 -2.067 7.172 1.00 87.00 80 LEU A O 1
ATOM 657 N N . PRO A 1 81 ? 4.671 -1.072 9.178 1.00 85.81 81 PRO A N 1
ATOM 658 C CA . PRO A 1 81 ? 4.854 -2.313 9.928 1.00 85.81 81 PRO A CA 1
ATOM 659 C C . PRO A 1 81 ? 3.649 -3.253 9.817 1.00 85.81 81 PRO A C 1
ATOM 661 O O . PRO A 1 81 ? 3.805 -4.466 9.934 1.00 85.81 81 PRO A O 1
ATOM 664 N N . SER A 1 82 ? 2.454 -2.715 9.576 1.00 91.69 82 SER A N 1
ATOM 665 C CA . SER A 1 82 ? 1.225 -3.496 9.406 1.00 91.69 82 SER A CA 1
ATOM 666 C C . SER A 1 82 ? 1.051 -4.027 7.981 1.00 91.69 82 SER A C 1
ATOM 668 O O . SER A 1 82 ? 0.210 -4.901 7.758 1.00 91.69 82 SER A O 1
ATOM 670 N N . LEU A 1 83 ? 1.840 -3.535 7.018 1.00 93.38 83 LEU A N 1
ATOM 671 C CA . LEU A 1 83 ? 1.651 -3.854 5.611 1.00 93.38 83 LEU A CA 1
ATOM 672 C C . LEU A 1 83 ? 2.099 -5.282 5.315 1.00 93.38 83 LEU A C 1
ATOM 674 O O . LEU A 1 83 ? 3.245 -5.665 5.546 1.00 93.38 83 LEU A O 1
ATOM 678 N N . ARG A 1 84 ? 1.175 -6.064 4.758 1.00 94.00 84 ARG A N 1
ATOM 679 C CA . ARG A 1 84 ? 1.386 -7.473 4.407 1.00 94.00 84 ARG A CA 1
ATOM 680 C C . ARG A 1 84 ? 1.326 -7.709 2.912 1.00 94.00 84 ARG A C 1
ATOM 682 O O . ARG A 1 84 ? 1.967 -8.633 2.423 1.00 94.00 84 ARG A O 1
ATOM 689 N N . ILE A 1 85 ? 0.539 -6.911 2.197 1.00 94.25 85 ILE A N 1
ATOM 690 C CA . ILE A 1 85 ? 0.327 -7.070 0.762 1.00 94.25 85 ILE A CA 1
ATOM 691 C C . ILE A 1 85 ? 0.637 -5.751 0.084 1.00 94.25 85 ILE A C 1
ATOM 693 O O . ILE A 1 85 ? -0.044 -4.752 0.315 1.00 94.25 85 ILE A O 1
ATOM 697 N N . LEU A 1 86 ? 1.619 -5.782 -0.803 1.00 93.56 86 LEU A N 1
ATOM 698 C CA . LEU A 1 86 ? 1.959 -4.659 -1.649 1.00 93.56 86 LEU A CA 1
ATOM 699 C C . LEU A 1 86 ? 1.825 -5.075 -3.102 1.00 93.56 86 LEU A C 1
ATOM 701 O O . LEU A 1 86 ? 2.343 -6.106 -3.530 1.00 93.56 86 LEU A O 1
ATOM 705 N N . LYS A 1 87 ? 1.091 -4.274 -3.860 1.00 93.69 87 LYS A N 1
ATOM 706 C CA . LYS A 1 87 ? 1.010 -4.393 -5.307 1.00 93.69 87 LYS A CA 1
ATOM 707 C C . LYS A 1 87 ? 1.465 -3.078 -5.891 1.00 93.69 87 LYS A C 1
ATOM 709 O O . LYS A 1 87 ? 0.885 -2.049 -5.556 1.00 93.69 87 LYS A O 1
ATOM 714 N N . ILE A 1 88 ? 2.476 -3.111 -6.745 1.00 91.00 88 ILE A N 1
ATOM 715 C CA . ILE A 1 88 ? 2.857 -1.926 -7.493 1.00 91.00 88 ILE A CA 1
ATOM 716 C C . ILE A 1 88 ? 2.892 -2.244 -8.971 1.00 91.00 88 ILE A C 1
ATOM 718 O O . ILE A 1 88 ? 3.529 -3.198 -9.407 1.00 91.00 88 ILE A O 1
ATOM 722 N N . ARG A 1 89 ? 2.173 -1.443 -9.745 1.00 89.31 89 ARG A N 1
ATOM 723 C CA . ARG A 1 89 ? 2.166 -1.529 -11.197 1.00 89.31 89 ARG A CA 1
ATOM 724 C C . ARG A 1 89 ? 2.878 -0.327 -11.774 1.00 89.31 89 ARG A C 1
ATOM 726 O O . ARG A 1 89 ? 2.597 0.789 -11.350 1.00 89.31 89 ARG A O 1
ATOM 733 N N . PHE A 1 90 ? 3.710 -0.578 -12.776 1.00 84.44 90 PHE A N 1
ATOM 734 C CA . PHE A 1 90 ? 4.437 0.424 -13.541 1.00 84.44 90 PHE A CA 1
ATOM 735 C C . PHE A 1 90 ? 5.396 1.238 -12.664 1.00 84.44 90 PHE A C 1
ATOM 737 O O . PHE A 1 90 ? 5.143 2.408 -12.391 1.00 84.44 90 PHE A O 1
ATOM 744 N N . ILE A 1 91 ? 6.476 0.600 -12.197 1.00 81.50 91 ILE A N 1
ATOM 745 C CA . ILE A 1 91 ? 7.544 1.286 -11.448 1.00 81.50 91 ILE A CA 1
ATOM 746 C C . ILE A 1 91 ? 8.874 1.308 -12.181 1.00 81.50 91 ILE A C 1
ATOM 748 O O . ILE A 1 91 ? 9.149 0.452 -13.021 1.00 81.50 91 ILE A O 1
ATOM 752 N N . ASN A 1 92 ? 9.729 2.238 -11.756 1.00 75.25 92 ASN A N 1
ATOM 753 C CA . ASN A 1 92 ? 11.162 2.211 -12.014 1.00 75.25 92 ASN A CA 1
ATOM 754 C C . ASN A 1 92 ? 11.878 1.206 -11.086 1.00 75.25 92 ASN A C 1
ATOM 756 O O . ASN A 1 92 ? 11.521 1.062 -9.916 1.00 75.25 92 ASN A O 1
ATOM 760 N N . LEU A 1 93 ? 12.927 0.547 -11.586 1.00 71.25 93 LEU A N 1
ATOM 761 C CA . LEU A 1 93 ? 13.772 -0.382 -10.829 1.00 71.25 93 LEU A CA 1
ATOM 762 C C . LEU A 1 93 ? 14.326 0.216 -9.534 1.00 71.25 93 LEU A C 1
ATOM 764 O O . LEU A 1 93 ? 14.373 -0.469 -8.514 1.00 71.25 93 LEU A O 1
ATOM 768 N N . SER A 1 94 ? 14.736 1.484 -9.564 1.00 74.50 94 SER A N 1
ATOM 769 C CA . SER A 1 94 ? 15.343 2.145 -8.403 1.00 74.50 94 SER A CA 1
ATOM 770 C C . SER A 1 94 ? 14.420 2.159 -7.178 1.00 74.50 94 SER A C 1
ATOM 772 O O . SER A 1 94 ? 14.895 2.195 -6.047 1.00 74.50 94 SER A O 1
ATOM 774 N N . ILE A 1 95 ? 13.106 2.056 -7.395 1.00 77.56 95 ILE A N 1
ATOM 775 C CA . ILE A 1 95 ? 12.078 2.063 -6.353 1.00 77.56 95 ILE A CA 1
ATOM 776 C C . ILE A 1 95 ? 11.929 0.689 -5.682 1.00 77.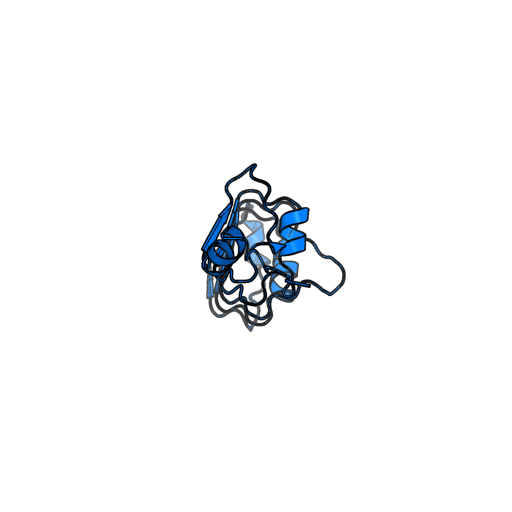56 95 ILE A C 1
ATOM 778 O O . ILE A 1 95 ? 11.574 0.623 -4.506 1.00 77.56 95 ILE A O 1
ATOM 782 N N . TYR A 1 96 ? 12.221 -0.411 -6.387 1.00 78.62 96 TYR A N 1
ATOM 783 C CA . TYR A 1 96 ? 12.027 -1.779 -5.881 1.00 78.62 96 TYR A CA 1
ATOM 784 C C . TYR A 1 96 ? 12.744 -2.017 -4.546 1.00 78.62 96 TYR A C 1
ATOM 786 O O . TYR A 1 96 ? 12.135 -2.475 -3.578 1.00 78.62 96 TYR A O 1
ATOM 794 N N . GLN A 1 97 ? 14.033 -1.670 -4.482 1.00 77.25 97 GLN A N 1
ATOM 795 C CA . GLN A 1 97 ? 14.850 -1.894 -3.288 1.00 77.25 97 GLN A CA 1
ATOM 796 C C . GLN A 1 97 ? 14.391 -1.016 -2.121 1.00 77.25 97 GLN A C 1
ATOM 798 O O . GLN A 1 97 ? 14.293 -1.492 -0.990 1.00 77.25 97 GLN A O 1
ATOM 803 N N . THR A 1 98 ? 14.051 0.246 -2.401 1.00 80.81 98 THR A N 1
ATOM 804 C CA . THR A 1 98 ? 13.496 1.170 -1.407 1.00 80.81 98 THR A CA 1
ATOM 805 C C . THR A 1 98 ? 12.197 0.631 -0.823 1.00 80.81 98 THR A C 1
ATOM 807 O O . THR A 1 98 ? 12.015 0.625 0.384 1.00 80.81 98 THR A O 1
ATOM 810 N N . VAL A 1 99 ? 11.294 0.125 -1.656 1.00 80.88 99 VAL A N 1
ATOM 811 C CA . VAL A 1 99 ? 10.004 -0.397 -1.201 1.00 80.88 99 VAL A CA 1
ATOM 812 C C . VAL A 1 99 ? 10.166 -1.568 -0.227 1.00 80.88 99 VAL A C 1
ATOM 814 O O . VAL A 1 99 ? 9.474 -1.625 0.794 1.00 80.88 99 VAL A O 1
ATOM 817 N N . LEU A 1 100 ? 11.090 -2.487 -0.517 1.00 79.00 100 LEU A N 1
ATOM 818 C CA . LEU A 1 100 ? 11.330 -3.650 0.335 1.00 79.00 100 LEU A CA 1
ATOM 819 C C . LEU A 1 100 ? 11.885 -3.273 1.712 1.00 79.00 100 LEU A C 1
ATOM 821 O O . LEU A 1 100 ? 11.495 -3.887 2.705 1.00 79.00 100 LEU A O 1
ATOM 825 N N . SER A 1 101 ? 12.747 -2.257 1.801 1.00 81.12 101 SER A N 1
ATOM 826 C CA . SER A 1 101 ? 13.313 -1.836 3.089 1.00 81.12 101 SER A CA 1
ATOM 827 C C . SER A 1 101 ? 12.284 -1.165 4.010 1.00 81.12 101 SER A C 1
ATOM 829 O O . SER A 1 101 ? 12.413 -1.245 5.231 1.00 81.12 101 SER A O 1
ATOM 831 N N . LEU A 1 102 ? 11.228 -0.567 3.448 1.00 82.00 102 LEU A N 1
ATOM 832 C CA . LEU A 1 102 ? 10.180 0.145 4.195 1.00 82.00 102 LEU A CA 1
ATOM 833 C C . LEU A 1 102 ? 9.072 -0.776 4.744 1.00 82.00 102 LEU A C 1
ATOM 835 O O . LEU A 1 102 ? 8.284 -0.362 5.603 1.00 82.00 102 LEU A O 1
ATOM 839 N N . CYS A 1 103 ? 9.008 -2.026 4.274 1.00 86.62 103 CYS A N 1
ATOM 840 C CA . CYS A 1 103 ? 7.923 -2.967 4.566 1.00 86.62 103 CYS A CA 1
ATOM 841 C C . CYS A 1 103 ? 8.458 -4.256 5.226 1.00 86.62 103 CYS A C 1
ATOM 843 O O . CYS A 1 103 ? 8.464 -5.319 4.603 1.00 86.62 103 CYS A O 1
ATOM 845 N N . PRO A 1 104 ? 8.895 -4.216 6.500 1.00 84.19 104 PRO A N 1
ATOM 846 C CA . PRO A 1 104 ? 9.613 -5.332 7.127 1.00 84.19 104 PRO A CA 1
ATOM 847 C C . PRO A 1 104 ? 8.780 -6.611 7.314 1.00 84.19 104 PRO A C 1
ATOM 849 O O . PRO A 1 104 ? 9.360 -7.685 7.479 1.00 84.19 104 PRO A O 1
ATOM 852 N N . ASN A 1 105 ? 7.446 -6.498 7.293 1.00 88.56 105 ASN A N 1
ATOM 853 C CA . ASN A 1 105 ? 6.490 -7.594 7.492 1.00 88.56 105 ASN A CA 1
ATOM 854 C C . ASN A 1 105 ? 5.752 -7.988 6.199 1.00 88.56 105 ASN A C 1
ATOM 856 O O . ASN A 1 105 ? 4.688 -8.616 6.251 1.00 88.56 105 ASN A O 1
ATOM 860 N N . LEU A 1 106 ? 6.299 -7.613 5.038 1.00 89.69 106 LEU A N 1
ATOM 861 C CA . LEU A 1 106 ? 5.674 -7.870 3.750 1.00 89.69 106 LEU A CA 1
ATOM 862 C C . LEU A 1 106 ? 5.593 -9.378 3.472 1.00 89.69 106 LEU A C 1
ATOM 864 O O . LEU A 1 106 ? 6.600 -10.074 3.396 1.00 89.69 106 LEU A O 1
ATOM 868 N N . TYR A 1 107 ? 4.371 -9.882 3.319 1.00 90.25 107 TYR A N 1
ATOM 869 C CA . TYR A 1 107 ? 4.087 -11.289 3.039 1.00 90.25 107 TYR A CA 1
ATOM 870 C C . TYR A 1 107 ? 3.998 -11.550 1.530 1.00 90.25 107 TYR A C 1
ATOM 872 O O . TYR A 1 107 ? 4.537 -12.539 1.035 1.00 90.25 107 TYR A O 1
ATOM 880 N N . TYR A 1 108 ? 3.328 -10.651 0.808 1.00 90.44 108 TYR A N 1
ATOM 881 C CA . TYR A 1 108 ? 3.080 -10.741 -0.626 1.00 90.44 108 TYR A CA 1
ATOM 882 C C . TYR A 1 108 ? 3.515 -9.451 -1.311 1.00 90.44 108 TYR A C 1
ATOM 884 O O . TYR A 1 108 ? 3.047 -8.366 -0.946 1.00 90.44 108 TYR A O 1
ATOM 892 N N . PHE A 1 109 ? 4.337 -9.585 -2.349 1.00 90.44 109 PHE A N 1
ATOM 893 C CA . PHE A 1 109 ? 4.720 -8.481 -3.214 1.00 90.44 109 PHE A CA 1
ATOM 894 C C . PHE A 1 109 ? 4.444 -8.849 -4.666 1.00 90.44 109 PHE A C 1
ATOM 896 O O . PHE A 1 109 ? 4.981 -9.820 -5.196 1.00 90.44 109 PHE A O 1
ATOM 903 N N . GLN A 1 110 ? 3.595 -8.062 -5.313 1.00 90.44 110 GLN A N 1
ATOM 904 C CA . GLN A 1 110 ? 3.399 -8.136 -6.751 1.00 90.44 110 GLN A CA 1
ATOM 905 C C . GLN A 1 110 ? 3.902 -6.860 -7.387 1.00 90.44 110 GLN A C 1
ATOM 907 O O . GLN A 1 110 ? 3.564 -5.760 -6.944 1.00 90.44 110 GLN A O 1
ATOM 912 N N . LEU A 1 111 ? 4.657 -7.032 -8.454 1.00 87.56 111 LEU A N 1
ATOM 913 C CA . LEU A 1 111 ? 5.291 -5.951 -9.157 1.00 87.56 111 LEU A CA 1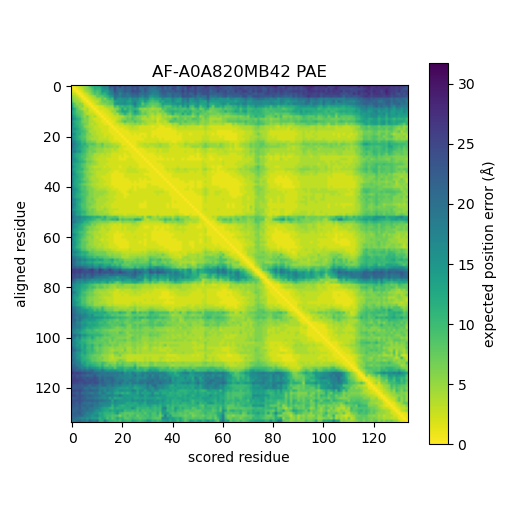
ATOM 914 C C . LEU A 1 111 ? 5.012 -6.084 -10.644 1.00 87.56 111 LEU A C 1
ATOM 916 O O . LEU A 1 111 ? 5.036 -7.178 -11.176 1.00 87.56 111 LEU A O 1
ATOM 920 N N . SER A 1 112 ? 4.732 -4.976 -11.315 1.00 85.44 112 SER A N 1
ATOM 921 C CA . SER A 1 112 ? 4.740 -4.918 -12.775 1.00 85.44 112 SER A CA 1
ATOM 922 C C . SER A 1 112 ? 5.638 -3.764 -13.171 1.00 85.44 112 SER A C 1
ATOM 924 O O . SER A 1 112 ? 5.472 -2.651 -12.674 1.00 85.44 112 SER A O 1
ATOM 926 N N . ILE A 1 113 ? 6.614 -4.025 -14.024 1.00 75.31 113 ILE A N 1
ATOM 927 C CA . ILE A 1 113 ? 7.701 -3.095 -14.326 1.00 75.31 113 ILE A CA 1
ATOM 928 C C . ILE A 1 113 ? 7.708 -2.880 -15.836 1.00 75.31 113 ILE A C 1
ATOM 930 O O . ILE A 1 113 ? 7.381 -3.789 -16.597 1.00 75.31 113 ILE A O 1
ATOM 934 N N . PHE A 1 114 ? 8.079 -1.683 -16.279 1.00 69.19 114 PHE A N 1
ATOM 935 C CA . PHE A 1 114 ? 8.454 -1.480 -17.673 1.00 69.19 114 PHE A CA 1
ATOM 936 C C . PHE A 1 114 ? 9.885 -2.001 -17.856 1.00 69.19 114 PHE A C 1
ATOM 938 O O . PHE A 1 114 ? 10.829 -1.326 -17.454 1.00 69.19 114 PHE A O 1
ATOM 945 N N . THR A 1 115 ? 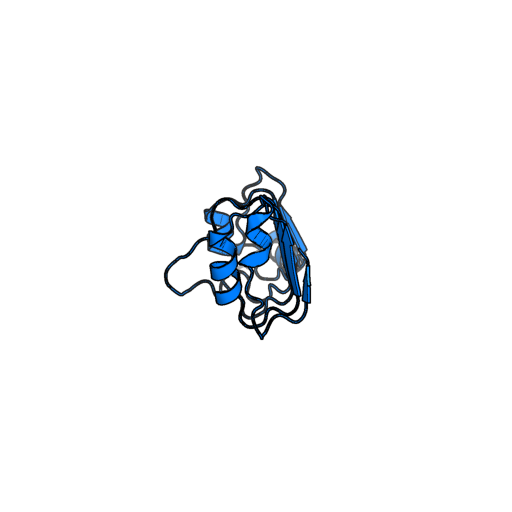10.064 -3.213 -18.386 1.00 60.97 115 THR A N 1
ATOM 946 C CA . THR A 1 115 ? 11.401 -3.828 -18.508 1.00 60.97 115 THR A CA 1
ATOM 947 C C . THR A 1 115 ? 11.772 -4.123 -19.951 1.00 60.97 115 THR A C 1
ATOM 949 O O . THR A 1 115 ? 10.955 -4.653 -20.702 1.00 60.97 115 THR A O 1
ATOM 952 N N . SER A 1 116 ? 13.039 -3.888 -20.294 1.00 60.22 116 SER A N 1
ATOM 953 C CA . SER A 1 116 ? 13.766 -4.675 -21.297 1.00 60.22 116 SER A CA 1
ATOM 954 C C . SER A 1 116 ? 14.232 -6.009 -20.678 1.00 60.22 116 SER A C 1
ATOM 956 O O . SER A 1 116 ? 14.392 -6.103 -19.462 1.00 60.22 116 SER A O 1
ATOM 958 N N . GLU A 1 117 ? 14.435 -7.056 -21.486 1.00 62.25 117 GLU A N 1
ATOM 959 C CA . GLU A 1 117 ? 14.715 -8.437 -21.028 1.00 62.25 117 GLU A CA 1
ATOM 960 C C . GLU A 1 117 ? 15.932 -8.587 -20.091 1.00 62.25 117 GLU A C 1
ATOM 962 O O . GLU A 1 117 ? 15.940 -9.463 -19.226 1.00 62.25 117 GLU A O 1
ATOM 967 N N . GLU A 1 118 ? 16.930 -7.704 -20.192 1.00 63.69 118 GLU A N 1
ATOM 968 C CA . GLU A 1 118 ? 18.150 -7.712 -19.362 1.00 63.69 118 GLU A CA 1
ATOM 969 C C . GLU A 1 118 ? 17.856 -7.612 -17.851 1.00 63.69 118 GLU A C 1
ATOM 971 O O . GLU A 1 118 ? 18.630 -8.071 -17.008 1.00 63.69 118 GLU A O 1
ATOM 976 N N . PHE A 1 119 ? 16.689 -7.071 -17.505 1.00 64.44 119 PHE A N 1
ATOM 977 C CA . PHE A 1 119 ? 16.258 -6.761 -16.151 1.00 64.44 119 PHE A CA 1
ATOM 978 C C . PHE A 1 119 ? 16.052 -7.977 -15.238 1.00 64.44 119 PHE A C 1
ATOM 980 O O . PHE A 1 119 ? 16.420 -7.928 -14.060 1.00 64.44 119 PHE A O 1
ATOM 987 N N . LEU A 1 120 ? 15.475 -9.067 -15.759 1.00 66.06 120 LEU A N 1
ATOM 988 C CA . LEU A 1 120 ? 15.072 -10.223 -14.944 1.00 66.06 120 LEU A CA 1
ATOM 989 C C . LEU A 1 120 ? 16.262 -10.867 -14.218 1.00 66.06 120 LEU A C 1
ATOM 991 O O . LEU A 1 120 ? 16.096 -11.435 -13.142 1.00 66.06 120 LEU A O 1
ATOM 995 N N . SER A 1 121 ? 17.465 -10.714 -14.773 1.00 69.62 121 SER A N 1
ATOM 996 C CA . SER A 1 121 ? 18.706 -11.241 -14.205 1.00 69.62 121 SER A CA 1
ATOM 997 C C . SER A 1 121 ? 19.177 -10.512 -12.933 1.00 69.62 121 SER A C 1
ATOM 999 O O . SER A 1 121 ? 19.924 -11.086 -12.144 1.00 69.62 121 SER A O 1
ATOM 1001 N N . SER A 1 122 ? 18.729 -9.270 -12.706 1.00 70.31 122 SER A N 1
ATOM 1002 C CA . SER A 1 122 ? 19.182 -8.409 -11.596 1.00 70.31 122 SER A CA 1
ATOM 1003 C C . SER A 1 122 ? 18.297 -8.460 -10.344 1.00 70.31 122 SER A C 1
ATOM 1005 O O . SER A 1 122 ? 18.653 -7.904 -9.301 1.00 70.31 122 SER A O 1
ATOM 1007 N N . ILE A 1 123 ? 17.136 -9.118 -10.427 1.00 71.38 123 ILE A N 1
ATOM 1008 C CA . ILE A 1 123 ? 16.175 -9.180 -9.325 1.00 71.38 123 ILE A CA 1
ATOM 1009 C C . ILE A 1 123 ? 16.704 -10.123 -8.247 1.00 71.38 123 ILE A C 1
ATOM 1011 O O . ILE A 1 123 ? 16.672 -11.344 -8.385 1.00 71.38 123 ILE A O 1
ATOM 1015 N N . GLN A 1 124 ? 17.141 -9.551 -7.130 1.00 72.38 124 GLN A N 1
ATOM 1016 C CA . GLN A 1 124 ? 17.431 -10.318 -5.925 1.00 72.38 124 GLN A CA 1
ATOM 1017 C C . GLN A 1 124 ? 16.137 -10.537 -5.138 1.00 72.38 124 GLN A C 1
ATOM 1019 O O . GLN A 1 124 ? 15.452 -9.580 -4.758 1.00 72.38 124 GLN A O 1
ATOM 1024 N N . ILE A 1 125 ? 15.795 -11.806 -4.905 1.00 71.56 125 ILE A N 1
ATOM 1025 C CA . ILE A 1 125 ? 14.670 -12.191 -4.051 1.00 71.56 125 ILE A CA 1
ATOM 1026 C C . ILE A 1 125 ? 15.094 -11.969 -2.602 1.00 71.56 125 ILE A C 1
ATOM 1028 O O . ILE A 1 125 ? 16.093 -12.519 -2.149 1.00 71.56 125 ILE A O 1
ATOM 1032 N N . HIS A 1 126 ? 14.337 -11.155 -1.873 1.00 70.06 126 HIS A N 1
ATOM 1033 C CA . HIS A 1 126 ? 14.592 -10.921 -0.458 1.00 70.06 126 HIS A CA 1
ATOM 1034 C C . HIS A 1 126 ? 14.074 -12.101 0.377 1.00 70.06 126 HIS A C 1
ATOM 1036 O O . HIS A 1 126 ? 12.910 -12.469 0.255 1.00 70.06 126 HIS A O 1
ATOM 1042 N N . ASP A 1 127 ? 14.881 -12.609 1.315 1.00 72.81 127 ASP A N 1
ATOM 1043 C CA . ASP A 1 127 ? 14.583 -13.792 2.152 1.00 72.81 127 ASP A CA 1
ATOM 1044 C C . ASP A 1 127 ? 13.246 -13.763 2.922 1.00 72.81 127 ASP A C 1
ATOM 1046 O O . ASP A 1 127 ? 12.735 -14.797 3.346 1.00 72.81 127 ASP A O 1
ATOM 1050 N N . LYS A 1 128 ? 12.669 -12.576 3.144 1.00 68.25 128 LYS A N 1
ATOM 1051 C CA . LYS A 1 128 ? 11.399 -12.398 3.865 1.00 68.25 128 LYS A CA 1
ATOM 1052 C C . LYS A 1 128 ? 10.179 -12.487 2.950 1.00 68.25 128 LYS A C 1
ATOM 1054 O O . LYS A 1 128 ? 9.061 -12.657 3.437 1.00 68.25 128 LYS A O 1
ATOM 1059 N N . LEU A 1 129 ? 10.383 -12.363 1.641 1.00 71.19 129 LEU A N 1
ATOM 1060 C CA . LEU A 1 129 ? 9.316 -12.345 0.662 1.00 71.19 129 LEU A CA 1
ATOM 1061 C C . LEU A 1 129 ? 8.864 -13.773 0.366 1.00 71.19 129 LEU A C 1
ATOM 1063 O O . LEU A 1 129 ? 9.588 -14.558 -0.238 1.00 71.19 129 LEU A O 1
ATOM 1067 N N . LYS A 1 130 ? 7.642 -14.112 0.778 1.00 75.00 130 LYS A N 1
ATOM 1068 C CA . LYS A 1 130 ? 7.104 -15.465 0.574 1.00 75.00 130 LYS A CA 1
ATOM 1069 C C . LYS A 1 130 ? 6.557 -15.679 -0.829 1.00 75.00 130 LYS A C 1
ATOM 1071 O O . LYS A 1 130 ? 6.518 -16.810 -1.300 1.00 75.00 130 LYS A O 1
ATOM 1076 N N . GLN A 1 131 ? 6.112 -14.608 -1.478 1.00 77.12 131 GLN A N 1
ATOM 1077 C CA . GLN A 1 131 ? 5.579 -14.665 -2.828 1.00 77.12 131 GLN A CA 1
ATOM 1078 C C . GLN A 1 131 ? 5.941 -13.396 -3.595 1.00 77.12 131 GLN A C 1
ATOM 1080 O O . GLN A 1 131 ? 5.530 -12.299 -3.209 1.00 77.12 131 GLN A O 1
ATOM 1085 N N . LEU A 1 132 ? 6.680 -13.583 -4.688 1.00 76.56 132 LEU A N 1
ATOM 1086 C CA . LEU A 1 132 ? 6.966 -12.570 -5.695 1.00 76.56 132 LEU A CA 1
ATOM 1087 C C . LEU A 1 132 ? 6.222 -12.938 -6.978 1.00 76.56 132 LEU A C 1
ATOM 1089 O O . LEU A 1 132 ? 6.356 -14.057 -7.471 1.00 76.56 132 LEU A O 1
ATOM 1093 N N . VAL A 1 133 ? 5.443 -12.000 -7.508 1.00 78.50 133 VAL A N 1
ATOM 1094 C CA . VAL A 1 133 ? 4.838 -12.108 -8.842 1.00 78.50 133 VAL A CA 1
ATOM 1095 C C . VAL A 1 133 ? 5.325 -10.919 -9.657 1.00 78.50 133 VAL A C 1
ATOM 1097 O O . VAL A 1 133 ? 5.124 -9.781 -9.224 1.00 78.50 133 VAL A O 1
ATOM 1100 N N . ILE A 1 134 ? 5.963 -11.201 -10.791 1.00 73.81 134 ILE A N 1
ATOM 1101 C CA . ILE A 1 134 ? 6.450 -10.225 -11.777 1.00 73.81 134 ILE A CA 1
ATOM 1102 C C . ILE A 1 134 ? 5.535 -10.295 -12.999 1.00 73.81 134 ILE A C 1
ATOM 1104 O O . ILE A 1 134 ? 5.202 -11.439 -13.386 1.00 73.81 134 ILE A O 1
#

Sequence (134 aa):
MNNNNIINNNDIFRSFIYTLRVDSGINVNLTQFSNIRHLKLEWPSNQELQQLCSNVLPYLEKLNLVYIDIFPTNNGSMCLPSLRILKIRFINLSIYQTVLSLCPNLYYFQLSIFTSEEFLSSIQIHDKLKQLVI

Nearest PDB structures (foldseek):
  8zf0-assembly1_A  TM=6.682E-01  e=1.387E+00  Oryza sativa Japonica Group
  2ola-assembly1_A  TM=3.232E-01  e=1.097E+00  Staphylococcus aureus subsp. aureus COL
  5y3l-assembly1_A  TM=4.148E-01  e=1.387E+00  Equus caballus

Foldseek 3Di:
DDPPPPPPVLLVVLLPCQADEAAPPDDDDLLSRQNHQHYEYEPDDPVVLVCQFCVRNVNHAYYEYEDDADHDLPPPGRARANYAYYEYEEYDPVVVVSVPVRYVNHAAYEYHYPDDPVPVVPDDDDPNHNDYHD